Protein AF-A0A661YZ78-F1 (afdb_monomer_lite)

pLDDT: mean 89.35, std 11.01, range [39.12, 98.06]

Foldseek 3Di:
DVVVPPPQAFDWDKDFDADQQARDTQFIDTDDRQSSPPPDRDPVVSVVVVCVVCVVVRVVSNVVSVVCCQVQNDWAKAKEFEDPPDPFFQQDDLPPPPAGVVRVVLVVCCVQFRNSQWAFDDDTRTMTIIGRTGHHQADPVRHGDFLQNVLVVVQVCSCVRRVWH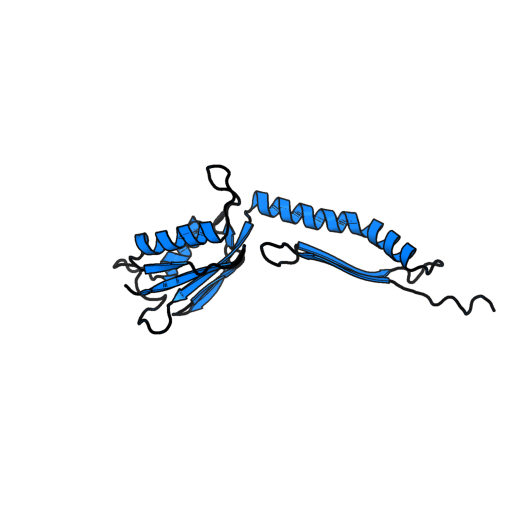KDWPDDGTGYTYIYTYGD

Radius of gyration: 24.47 Å; chains: 1; bounding box: 50×23×82 Å

Sequence (183 aa):
DSKSRNLNKSLTYTLKALDAFSSKSVANIQETGYGKKQETNDLSELMKNSLDEQINNFSNQITNYFSDIIRKGREITVRVTITKGVTMSMEDDCLDEGETYSDWLIDYMKTHTQKGAYKLQKNTESEMFFKNVRIKTLNENGTQYGAYDFARELRKAFRKGCGVKASNKTQGLGDVHIMLKGM

Secondary structure (DSSP, 8-state):
-GGGG-----EEEEEEEE-TTT--EEEEEEEEEETTT-S---HHHHHHHHHHHHHHHHHHHHHHHHHHHHHH-EEEEEEEEEPTTSS--TTSBSTTSS-BHHHHHHHHHHHHSGGG--EEEEEETTEEEEEEEEE-SB-TTS-B--HHHHHHHHHHHHHHHS---EEE--BTTTEEEEEE---

Structure (mmCIF, N/CA/C/O backbone):
data_AF-A0A661YZ78-F1
#
_entry.id   AF-A0A661YZ78-F1
#
loop_
_atom_site.group_PDB
_atom_site.id
_atom_site.type_symbol
_atom_site.label_atom_id
_atom_site.label_alt_id
_atom_site.label_comp_id
_atom_site.label_asym_id
_atom_site.label_entity_id
_atom_site.label_seq_id
_atom_site.pdbx_PDB_ins_code
_atom_site.Cartn_x
_atom_site.Cartn_y
_atom_site.Cartn_z
_atom_site.occupancy
_atom_site.B_iso_or_equiv
_atom_site.auth_seq_id
_atom_site.auth_comp_id
_atom_site.auth_asym_id
_atom_site.auth_atom_id
_atom_site.pdbx_PDB_model_num
ATOM 1 N N . ASP A 1 1 ? -20.543 -2.563 58.609 1.00 43.94 1 ASP A N 1
ATOM 2 C CA . ASP A 1 1 ? -20.991 -1.656 57.541 1.00 43.94 1 ASP A CA 1
ATOM 3 C C . ASP A 1 1 ? -20.926 -2.382 56.198 1.00 43.94 1 ASP A C 1
ATOM 5 O O . ASP A 1 1 ? -19.840 -2.711 55.728 1.00 43.94 1 ASP A O 1
ATOM 9 N N . SER A 1 2 ? -22.079 -2.746 55.631 1.00 39.12 2 SER A N 1
ATOM 10 C CA . SER A 1 2 ? -22.178 -3.471 54.353 1.00 39.12 2 SER A CA 1
ATOM 11 C C . SER A 1 2 ? -21.816 -2.604 53.140 1.00 39.12 2 SER A C 1
ATOM 13 O O . SER A 1 2 ? -21.663 -3.137 52.044 1.00 39.12 2 SER A O 1
ATOM 15 N N . LYS A 1 3 ? -21.592 -1.294 53.331 1.00 45.78 3 LYS A N 1
ATOM 16 C CA . LYS A 1 3 ? -21.142 -0.367 52.281 1.00 45.78 3 LYS A CA 1
ATOM 17 C C . LYS A 1 3 ? -19.638 -0.438 51.988 1.00 45.78 3 LYS A C 1
ATOM 19 O O . LYS A 1 3 ? -19.197 0.038 50.951 1.00 45.78 3 LYS A O 1
ATOM 24 N N . SER A 1 4 ? -18.848 -1.095 52.842 1.00 44.84 4 SER A N 1
ATOM 25 C CA . SER A 1 4 ? -17.381 -1.176 52.712 1.00 44.84 4 SER A CA 1
ATOM 26 C C . SER A 1 4 ? -16.873 -2.238 51.717 1.00 44.84 4 SER A C 1
ATOM 28 O O . SER A 1 4 ? -15.662 -2.380 51.555 1.00 44.84 4 SER A O 1
ATOM 30 N N . ARG A 1 5 ? -17.753 -3.019 51.071 1.00 49.97 5 ARG A N 1
ATOM 31 C CA . ARG A 1 5 ? -17.357 -4.108 50.149 1.00 49.97 5 ARG A CA 1
ATOM 32 C C . ARG A 1 5 ? -17.613 -3.819 48.667 1.00 49.97 5 ARG A C 1
ATOM 34 O O . ARG A 1 5 ? -17.324 -4.682 47.842 1.00 49.97 5 ARG A O 1
ATOM 41 N N . ASN A 1 6 ? -18.106 -2.632 48.312 1.00 52.50 6 ASN A N 1
ATOM 42 C CA . ASN A 1 6 ? -18.173 -2.226 46.911 1.00 52.50 6 ASN A CA 1
ATOM 43 C C . ASN A 1 6 ? -16.793 -1.718 46.478 1.00 52.50 6 ASN A C 1
ATOM 45 O O . ASN A 1 6 ? -16.460 -0.546 46.630 1.00 52.50 6 ASN A O 1
ATOM 49 N N . LEU A 1 7 ? -15.957 -2.624 45.964 1.00 58.75 7 LEU A N 1
ATOM 50 C CA . LEU A 1 7 ? -14.840 -2.219 45.116 1.00 58.75 7 LEU A CA 1
ATOM 51 C C . LEU A 1 7 ? -15.449 -1.474 43.923 1.00 58.75 7 LEU A C 1
ATOM 53 O O . LEU A 1 7 ? -16.125 -2.112 43.122 1.00 58.75 7 LEU A O 1
ATOM 57 N N . ASN A 1 8 ? -15.227 -0.160 43.818 1.00 66.69 8 ASN A N 1
ATOM 58 C CA . ASN A 1 8 ? -15.532 0.608 42.608 1.00 66.69 8 ASN A CA 1
ATOM 59 C C . ASN A 1 8 ? -14.747 -0.012 41.450 1.00 66.69 8 ASN A C 1
ATOM 61 O O . ASN A 1 8 ? -13.557 0.265 41.268 1.00 66.69 8 ASN A O 1
ATOM 65 N N . LYS A 1 9 ? -15.391 -0.910 40.708 1.00 73.94 9 LYS A N 1
ATOM 66 C CA . LYS A 1 9 ? -14.795 -1.557 39.546 1.00 73.94 9 LYS A CA 1
ATOM 67 C C . LYS A 1 9 ? -15.013 -0.640 38.359 1.00 73.94 9 LYS A C 1
ATOM 69 O O . LYS A 1 9 ? -16.038 0.015 38.229 1.00 73.94 9 LYS A O 1
ATOM 74 N N . SER A 1 10 ? -14.013 -0.570 37.497 1.00 84.12 10 SER A N 1
ATOM 75 C CA . SER A 1 10 ? -14.117 0.197 36.268 1.00 84.12 10 SER A CA 1
ATOM 76 C C . SER A 1 10 ? -13.547 -0.601 35.119 1.00 84.12 10 SER A C 1
ATOM 78 O O . SER A 1 10 ? -12.571 -1.332 35.302 1.00 84.12 10 SER A O 1
ATOM 80 N N . LEU A 1 11 ? -14.163 -0.456 33.956 1.00 88.19 11 LEU A N 1
ATOM 81 C CA . LEU A 1 11 ? -13.786 -1.149 32.742 1.00 88.19 11 LEU A CA 1
ATOM 82 C C . LEU A 1 11 ? -12.897 -0.243 31.880 1.00 88.19 11 LEU A C 1
ATOM 84 O O . LEU A 1 11 ? -13.220 0.912 31.615 1.00 88.19 11 LEU A O 1
ATOM 88 N N . THR A 1 12 ? -11.777 -0.795 31.426 1.00 92.00 12 THR A N 1
ATOM 89 C CA . THR A 1 12 ? -10.880 -0.181 30.444 1.00 92.00 12 THR A CA 1
ATOM 90 C C . THR A 1 12 ? -10.606 -1.228 29.378 1.00 92.00 12 THR A C 1
ATOM 92 O O . THR A 1 12 ? -10.190 -2.338 29.712 1.00 92.00 12 THR A O 1
ATOM 95 N N . TYR A 1 13 ? -10.833 -0.898 28.110 1.00 92.62 13 TYR A N 1
ATOM 96 C CA . TYR A 1 13 ? -10.557 -1.805 26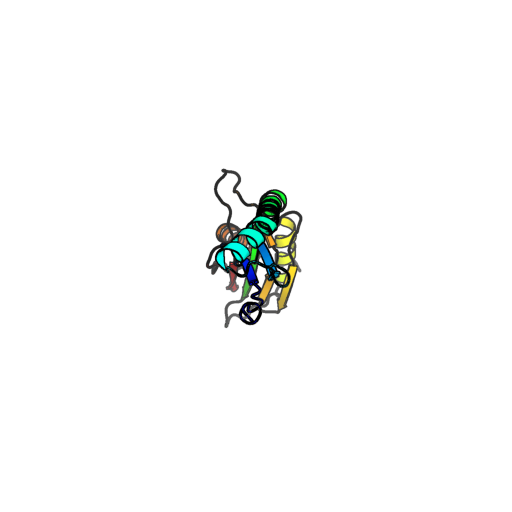.999 1.00 92.62 13 TYR A CA 1
ATOM 97 C C . TYR A 1 13 ? -10.196 -1.049 25.726 1.00 92.62 13 TYR A C 1
ATOM 99 O O . TYR A 1 13 ? -10.458 0.145 25.571 1.00 92.62 13 TYR A O 1
ATOM 107 N N . THR A 1 14 ? -9.615 -1.794 24.793 1.00 94.81 14 THR A N 1
ATOM 108 C CA . THR A 1 14 ? -9.342 -1.339 23.436 1.00 94.81 14 THR A CA 1
ATOM 109 C C . THR A 1 14 ? -9.984 -2.318 22.464 1.00 94.81 14 THR A C 1
ATOM 111 O O . THR A 1 14 ? -9.727 -3.518 22.545 1.00 94.81 14 THR A O 1
AT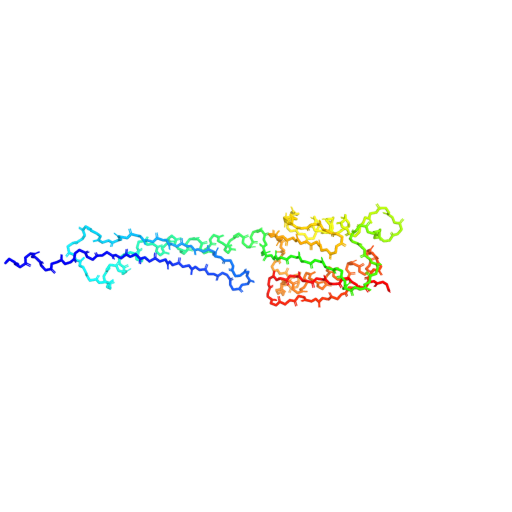OM 114 N N . LEU A 1 15 ? -10.781 -1.815 21.525 1.00 94.38 15 LEU A N 1
ATOM 115 C CA . LEU A 1 15 ? -11.332 -2.601 20.421 1.00 94.38 15 LEU A CA 1
ATOM 116 C C . LEU A 1 15 ? -10.744 -2.089 19.106 1.00 94.38 15 LEU A C 1
ATOM 118 O O . LEU A 1 15 ? -10.834 -0.898 18.815 1.00 94.38 15 LEU A O 1
ATOM 122 N N . LYS A 1 16 ? -10.141 -2.979 18.311 1.00 95.75 16 LYS A N 1
ATOM 123 C CA . LYS A 1 16 ? -9.522 -2.646 17.019 1.00 95.75 16 LYS A CA 1
ATOM 124 C C . LYS A 1 16 ? -10.040 -3.555 15.917 1.00 95.75 16 LYS A C 1
ATOM 126 O O . LYS A 1 16 ? -10.039 -4.771 16.075 1.00 95.75 16 LYS A O 1
ATOM 131 N N . ALA A 1 17 ? -10.405 -2.964 14.784 1.00 94.81 17 ALA A N 1
ATOM 132 C CA . ALA A 1 17 ? -10.590 -3.689 13.533 1.00 94.81 17 ALA A CA 1
ATOM 133 C 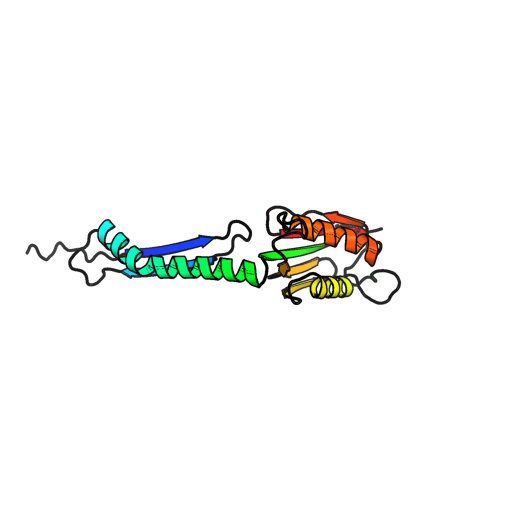C . ALA A 1 17 ? -9.336 -3.516 12.676 1.00 94.81 17 ALA A C 1
ATOM 135 O O . ALA A 1 17 ? -8.888 -2.387 12.456 1.00 94.81 17 ALA A O 1
ATOM 136 N N . LEU A 1 18 ? -8.785 -4.624 12.188 1.00 92.31 18 LEU A N 1
ATOM 137 C CA . LEU A 1 18 ? -7.656 -4.636 11.264 1.00 92.31 18 LEU A CA 1
ATOM 138 C C . LEU A 1 18 ? -8.150 -5.071 9.884 1.00 92.31 18 LEU A C 1
ATOM 140 O O . LEU A 1 18 ? -8.842 -6.081 9.765 1.00 92.31 18 LEU A O 1
ATOM 144 N N . ASP A 1 19 ? -7.781 -4.333 8.840 1.00 87.88 19 ASP A N 1
ATOM 145 C CA . ASP A 1 19 ? -7.979 -4.798 7.468 1.00 87.88 19 ASP A CA 1
ATOM 146 C C . ASP A 1 19 ? -6.977 -5.912 7.159 1.00 87.88 19 ASP A C 1
ATOM 148 O O . ASP A 1 19 ? -5.768 -5.685 7.177 1.00 87.88 19 ASP A O 1
ATOM 152 N N . ALA A 1 20 ? -7.476 -7.106 6.840 1.00 82.56 20 ALA A N 1
ATOM 153 C CA . ALA A 1 20 ? -6.646 -8.272 6.535 1.00 82.56 20 ALA A CA 1
ATOM 154 C C . ALA A 1 20 ? -5.741 -8.073 5.306 1.00 82.56 20 ALA A C 1
ATOM 156 O O . ALA A 1 20 ? -4.743 -8.773 5.154 1.00 82.56 20 ALA A O 1
ATOM 157 N N . PHE A 1 21 ? -6.078 -7.131 4.420 1.00 79.31 21 PHE A N 1
ATOM 158 C CA . PHE A 1 21 ? -5.314 -6.873 3.206 1.00 79.31 21 PHE A CA 1
ATOM 159 C C . PHE A 1 21 ? -4.054 -6.031 3.470 1.00 79.31 21 PHE A C 1
ATOM 161 O O . PHE A 1 21 ? -2.982 -6.351 2.957 1.00 79.31 21 PHE A O 1
ATOM 168 N N . SER A 1 22 ? -4.178 -4.957 4.255 1.00 76.25 22 SER A N 1
ATOM 169 C CA . SER A 1 22 ? -3.095 -4.000 4.544 1.00 76.25 22 SER A CA 1
ATOM 170 C C . SER A 1 22 ? -2.509 -4.105 5.956 1.00 76.25 22 SER A C 1
ATOM 172 O O . SER A 1 22 ? -1.544 -3.407 6.273 1.00 76.25 22 SER A O 1
ATOM 174 N N . SER A 1 23 ? -3.107 -4.924 6.825 1.00 79.31 23 SER A N 1
ATOM 175 C CA . SER A 1 23 ? -2.831 -5.004 8.268 1.00 79.31 23 SER A CA 1
ATOM 176 C C . SER A 1 23 ? -3.003 -3.675 9.016 1.00 79.31 23 SER A C 1
ATOM 178 O O . SER A 1 23 ? -2.551 -3.533 10.154 1.00 79.31 23 SER A O 1
ATOM 180 N N . LYS A 1 24 ? -3.649 -2.674 8.401 1.00 84.00 24 LYS A N 1
ATOM 181 C CA . LYS A 1 24 ? -3.891 -1.369 9.021 1.00 84.00 24 LYS A CA 1
ATOM 182 C C . LYS A 1 24 ? -5.099 -1.419 9.945 1.00 84.00 24 LYS A C 1
ATOM 184 O O . LYS A 1 24 ? -6.093 -2.078 9.655 1.00 84.00 24 LYS A O 1
ATOM 189 N N . SER A 1 25 ? -5.020 -0.661 11.037 1.00 91.31 25 SER A N 1
ATOM 190 C CA . SER A 1 25 ? -6.174 -0.401 11.897 1.00 91.31 25 SER A CA 1
ATOM 191 C C . SER A 1 25 ? -7.176 0.475 11.150 1.00 91.31 25 SER A C 1
ATOM 193 O O . SER A 1 25 ? -6.823 1.573 10.723 1.00 91.31 25 SER A O 1
ATOM 195 N N . VAL A 1 26 ? -8.407 -0.011 11.001 1.00 94.00 26 VAL A N 1
ATOM 196 C CA . VAL A 1 26 ? -9.490 0.669 10.264 1.00 94.00 26 VAL A CA 1
ATOM 197 C C . VAL A 1 26 ? -10.573 1.226 11.174 1.00 94.00 26 VAL A C 1
ATOM 199 O O . VAL A 1 26 ? -11.259 2.171 10.804 1.00 94.00 26 VAL A O 1
ATOM 202 N N . ALA A 1 27 ? -10.689 0.671 12.378 1.00 96.12 27 ALA A N 1
ATOM 203 C CA . ALA A 1 27 ? -11.507 1.217 13.447 1.00 96.12 27 ALA A CA 1
ATOM 204 C C . ALA A 1 27 ? -10.811 0.985 14.786 1.00 96.12 27 ALA A C 1
ATOM 206 O O . ALA A 1 27 ? -10.146 -0.040 14.974 1.00 96.12 27 ALA A O 1
ATOM 207 N N . ASN A 1 28 ? -10.945 1.938 15.703 1.00 96.06 28 ASN A N 1
ATOM 208 C CA . ASN A 1 28 ? -10.381 1.858 17.043 1.00 96.06 28 ASN A CA 1
ATOM 209 C C . ASN A 1 28 ? -11.313 2.534 18.055 1.00 96.06 28 ASN A C 1
ATOM 211 O O . ASN A 1 28 ? -11.674 3.699 17.891 1.00 96.06 28 ASN A O 1
ATOM 215 N N . ILE A 1 29 ? -11.630 1.824 19.133 1.00 95.12 29 ILE A N 1
ATOM 216 C CA . ILE A 1 29 ? -12.232 2.378 20.348 1.00 95.12 29 ILE A CA 1
ATOM 217 C C . ILE A 1 29 ? -11.245 2.182 21.486 1.00 95.12 29 ILE A C 1
ATOM 219 O O . ILE A 1 29 ? -10.675 1.102 21.643 1.00 95.12 29 ILE A O 1
ATOM 223 N N . GLN A 1 30 ? -11.072 3.231 22.281 1.00 94.62 30 GLN A N 1
ATOM 224 C CA . GLN A 1 30 ? -10.374 3.177 23.552 1.00 94.62 30 GLN A CA 1
ATOM 225 C C . GLN A 1 30 ? -11.336 3.670 24.624 1.00 94.62 30 GLN A C 1
ATOM 227 O O . GLN A 1 30 ? -11.659 4.854 24.654 1.00 94.62 30 GLN A O 1
ATOM 232 N N . GLU A 1 31 ? -11.759 2.773 25.504 1.00 93.19 31 GLU A N 1
ATOM 233 C CA . GLU A 1 31 ? -12.576 3.115 26.662 1.00 93.19 31 GLU A CA 1
ATOM 234 C C . GLU A 1 31 ? -11.711 3.044 27.919 1.00 93.19 31 GLU A C 1
ATOM 236 O O . GLU A 1 31 ? -10.885 2.135 28.060 1.00 93.19 31 GLU A O 1
ATOM 241 N N . THR A 1 32 ? -11.856 4.015 28.820 1.00 92.06 32 THR A N 1
ATOM 242 C CA . THR A 1 32 ? -11.007 4.122 30.013 1.00 92.06 32 THR A CA 1
ATOM 243 C C . THR A 1 32 ? -11.821 4.484 31.242 1.00 92.06 32 THR A C 1
ATOM 245 O O . THR A 1 32 ? -12.245 5.623 31.424 1.00 92.06 32 THR A O 1
ATOM 248 N N . GLY A 1 33 ? -11.934 3.537 32.171 1.00 87.75 33 GLY A N 1
ATOM 249 C CA . GLY A 1 33 ? -12.602 3.773 33.444 1.00 87.75 33 GLY A CA 1
ATOM 250 C C . GLY A 1 33 ? -14.122 3.900 33.334 1.00 87.75 33 GLY A C 1
ATOM 251 O O . GLY A 1 33 ? -14.722 4.621 34.135 1.00 87.75 33 GLY A O 1
ATOM 252 N N . TYR A 1 34 ? -14.740 3.207 32.378 1.00 89.06 34 TYR A N 1
ATOM 253 C CA . TYR A 1 34 ? -16.192 3.097 32.275 1.00 89.06 34 TYR A CA 1
ATOM 254 C C . TYR A 1 34 ? -16.765 2.478 33.557 1.00 89.06 34 TYR A C 1
ATOM 256 O O . TYR A 1 34 ? -16.157 1.581 34.144 1.00 89.06 34 TYR A O 1
ATOM 264 N N . GLY A 1 35 ? -17.903 2.981 34.034 1.00 84.31 35 GLY A N 1
ATOM 265 C CA . GLY A 1 35 ? -18.532 2.488 35.266 1.00 84.31 35 GLY A CA 1
ATOM 266 C C . GLY A 1 35 ? -17.970 3.042 36.580 1.00 84.31 35 GLY A C 1
ATOM 267 O O . GLY A 1 35 ? -18.529 2.750 37.627 1.00 84.31 35 GLY A O 1
ATOM 268 N N . LYS A 1 36 ? -16.946 3.919 36.571 1.00 80.62 36 LYS A N 1
ATOM 269 C CA . LYS A 1 36 ? -16.333 4.508 37.794 1.00 80.62 36 LYS A CA 1
ATOM 270 C C . LYS A 1 36 ? -17.304 5.169 38.789 1.00 80.62 36 LYS A C 1
ATOM 272 O O . LYS A 1 36 ? -16.905 5.439 39.919 1.00 80.62 36 LYS A O 1
ATOM 277 N N . LYS A 1 37 ? -18.520 5.506 38.354 1.00 72.75 37 LYS A N 1
ATOM 278 C CA . LYS A 1 37 ? -19.563 6.174 39.149 1.00 72.75 37 LYS A CA 1
ATOM 279 C C . LYS A 1 37 ? -20.862 5.360 39.250 1.00 72.75 37 LYS A C 1
ATOM 281 O O . LYS A 1 37 ? -21.846 5.896 39.746 1.00 72.75 37 LYS A O 1
ATOM 286 N N . GLN A 1 38 ? -20.899 4.131 38.731 1.00 70.69 38 GLN A N 1
ATOM 287 C CA . GLN A 1 38 ? -22.103 3.299 38.758 1.00 70.69 38 GLN A CA 1
ATOM 288 C C . GLN A 1 38 ? -22.185 2.510 40.070 1.00 70.69 38 GLN A C 1
ATOM 290 O O . GLN A 1 38 ? -21.167 2.121 40.639 1.00 70.69 38 GLN A O 1
ATOM 295 N N . GLU A 1 39 ? -23.407 2.308 40.572 1.00 67.12 39 GLU A N 1
ATOM 296 C CA . GLU A 1 39 ? -23.647 1.481 41.764 1.00 67.12 39 GLU A CA 1
ATOM 297 C C . GLU A 1 39 ? -23.504 -0.019 41.458 1.00 67.12 39 GLU A C 1
ATOM 299 O O . GLU A 1 39 ? -23.184 -0.808 42.352 1.00 67.12 39 GLU A O 1
ATOM 304 N N . THR A 1 40 ? -23.710 -0.405 40.192 1.00 65.19 40 THR A N 1
ATOM 305 C CA . THR A 1 40 ? -23.503 -1.761 39.684 1.00 65.19 40 THR A CA 1
ATOM 306 C C . THR A 1 40 ? -22.053 -1.933 39.230 1.00 65.19 40 THR A C 1
ATOM 308 O O . THR A 1 40 ? -21.485 -1.110 38.516 1.00 65.19 40 THR A O 1
ATOM 311 N N . ASN A 1 41 ? -21.430 -3.017 39.692 1.00 70.56 41 ASN A N 1
ATOM 312 C CA . ASN A 1 41 ? -20.008 -3.312 39.488 1.00 70.56 41 ASN A CA 1
ATOM 313 C C . ASN A 1 41 ? -19.802 -4.669 38.788 1.00 70.56 41 ASN A C 1
ATOM 315 O O . ASN A 1 41 ? -18.723 -5.265 38.895 1.00 70.56 41 ASN A O 1
ATOM 319 N N . ASP A 1 42 ? -20.839 -5.202 38.132 1.00 84.69 42 ASP A N 1
ATOM 320 C CA . ASP A 1 42 ? -20.719 -6.435 37.357 1.00 84.69 42 ASP A CA 1
ATOM 321 C C . ASP A 1 42 ? -19.986 -6.166 36.039 1.00 84.69 42 ASP A C 1
ATOM 323 O O . ASP A 1 42 ? -20.342 -5.275 35.269 1.00 84.69 42 ASP A O 1
ATOM 327 N N . LEU A 1 43 ? -18.933 -6.941 35.775 1.00 82.88 43 LEU A N 1
ATOM 328 C CA . LEU A 1 43 ? -18.090 -6.743 34.597 1.00 82.88 43 LEU A CA 1
ATOM 329 C C . LEU A 1 43 ? -18.867 -6.967 33.293 1.00 82.88 43 LEU A C 1
ATOM 331 O O . LEU A 1 43 ? -18.621 -6.262 32.315 1.00 82.88 43 LEU A O 1
ATOM 335 N N . SER A 1 44 ? -19.785 -7.935 33.278 1.00 86.00 44 SER A N 1
ATOM 336 C CA . SER A 1 44 ? -20.552 -8.290 32.083 1.00 86.00 44 SER A CA 1
ATOM 337 C C . SER A 1 44 ? -21.541 -7.182 31.736 1.00 86.00 44 SER A C 1
ATOM 339 O O . SER A 1 44 ? -21.663 -6.812 30.570 1.00 86.00 44 SER A O 1
ATOM 341 N N . GLU A 1 45 ? -22.196 -6.608 32.748 1.00 87.81 45 GLU A N 1
ATOM 342 C CA . GLU A 1 45 ? -23.086 -5.456 32.591 1.00 87.81 45 GLU A CA 1
ATOM 343 C C . GLU A 1 45 ? -22.326 -4.201 32.131 1.00 87.81 45 GLU A C 1
ATOM 345 O O . GLU A 1 45 ? -22.718 -3.578 31.144 1.00 87.81 45 GLU A O 1
ATOM 350 N N . LEU A 1 46 ? -21.189 -3.875 32.764 1.00 88.88 46 LEU A N 1
ATOM 351 C CA . LEU A 1 46 ? -20.343 -2.743 32.359 1.00 88.88 46 LEU A CA 1
ATOM 352 C C . LEU A 1 46 ? -19.831 -2.886 30.920 1.00 88.88 46 LEU A C 1
ATOM 354 O O . LEU A 1 46 ? -19.800 -1.908 30.173 1.00 88.88 46 LEU A O 1
ATOM 358 N N . MET A 1 47 ? -19.437 -4.098 30.520 1.00 89.19 47 MET A N 1
ATOM 359 C CA . MET A 1 47 ? -18.981 -4.379 29.159 1.00 89.19 47 MET A CA 1
ATOM 360 C C . MET A 1 47 ? -20.117 -4.265 28.150 1.00 89.19 47 MET A C 1
ATOM 362 O O . MET A 1 47 ? -19.924 -3.638 27.112 1.00 89.19 47 MET A O 1
ATOM 366 N N . LYS A 1 48 ? -21.294 -4.823 28.453 1.00 90.62 48 LYS A N 1
ATOM 367 C CA . LYS A 1 48 ? -22.467 -4.722 27.582 1.00 90.62 48 LYS A CA 1
ATOM 368 C C . LYS A 1 48 ? -22.869 -3.263 27.368 1.00 90.62 48 LYS A C 1
ATOM 370 O O . LYS A 1 48 ? -22.948 -2.838 26.224 1.00 90.62 48 LYS A O 1
ATOM 375 N N . ASN A 1 49 ? -23.037 -2.495 28.444 1.00 90.88 49 ASN A N 1
ATOM 376 C CA . ASN A 1 49 ? -23.466 -1.099 28.356 1.00 90.88 49 ASN A CA 1
ATOM 377 C C . ASN A 1 49 ? -22.442 -0.240 27.597 1.00 90.88 49 ASN A C 1
ATOM 379 O O . ASN A 1 49 ? -22.809 0.505 26.692 1.00 90.88 49 ASN A O 1
ATOM 383 N N . SER A 1 50 ? -21.146 -0.400 27.894 1.00 92.69 50 SER A N 1
ATOM 384 C CA . SER A 1 50 ? -20.104 0.330 27.168 1.00 92.69 50 SER A CA 1
ATOM 385 C C . SER A 1 50 ? -20.053 -0.047 25.687 1.00 92.69 50 SER A C 1
ATOM 387 O O . SER A 1 50 ? -19.897 0.825 24.833 1.00 92.69 50 SER A O 1
ATOM 389 N N . LEU A 1 51 ? -20.183 -1.333 25.353 1.00 92.75 51 LEU A N 1
ATOM 390 C CA . LEU A 1 51 ? -20.200 -1.758 23.957 1.00 92.75 51 LEU A CA 1
ATOM 391 C C . LEU A 1 51 ? -21.447 -1.254 23.233 1.00 92.75 51 LEU A C 1
ATOM 393 O O . LEU A 1 51 ? -21.303 -0.771 22.117 1.00 92.75 51 LEU A O 1
ATOM 397 N N . ASP A 1 52 ? -22.627 -1.294 23.850 1.00 94.31 52 ASP A N 1
ATOM 398 C CA . ASP A 1 52 ? -23.863 -0.769 23.257 1.00 94.31 52 ASP A CA 1
ATOM 399 C C . ASP A 1 52 ? -23.735 0.734 22.929 1.00 94.31 52 ASP A C 1
ATOM 401 O O . ASP A 1 52 ? -24.175 1.179 21.866 1.00 94.31 52 ASP A O 1
ATOM 405 N N . GLU A 1 53 ? -23.047 1.510 23.774 1.00 94.00 53 GLU A N 1
ATOM 406 C CA . GLU A 1 53 ? -22.745 2.926 23.516 1.00 94.00 53 GLU A CA 1
ATOM 407 C C . GLU A 1 53 ? -21.737 3.129 22.367 1.00 94.00 53 GLU A C 1
ATOM 409 O O . GLU A 1 53 ? -21.850 4.081 21.589 1.00 94.00 53 GLU A O 1
ATOM 414 N N . GLN A 1 54 ? -20.742 2.246 22.235 1.00 95.00 54 GLN A N 1
ATOM 415 C CA . GLN A 1 54 ? -19.610 2.442 21.322 1.00 95.00 54 GLN A CA 1
ATOM 416 C C . GLN A 1 54 ? -19.749 1.709 19.974 1.00 95.00 54 GLN A C 1
ATOM 418 O O . GLN A 1 54 ? -19.122 2.107 18.987 1.00 95.00 54 GLN A O 1
ATOM 423 N N . ILE A 1 55 ? -20.569 0.659 19.877 1.00 94.81 55 ILE A N 1
ATOM 424 C CA . ILE A 1 55 ? -20.614 -0.241 18.712 1.00 94.81 55 ILE A CA 1
ATOM 425 C C . ILE A 1 55 ? -21.077 0.462 17.432 1.00 94.81 55 ILE A C 1
ATOM 427 O O . ILE A 1 55 ? -20.576 0.162 16.345 1.00 94.81 55 ILE A O 1
ATOM 431 N N . ASN A 1 56 ? -21.969 1.449 17.547 1.00 96.12 56 ASN A N 1
ATOM 432 C CA . ASN A 1 56 ? -22.407 2.259 16.409 1.00 96.12 56 ASN A CA 1
ATOM 433 C C . ASN A 1 56 ? -21.257 3.115 15.863 1.00 96.12 56 ASN A C 1
ATOM 435 O O . ASN A 1 56 ? -21.029 3.155 14.655 1.00 96.12 56 ASN A O 1
ATOM 439 N N . ASN A 1 57 ? -20.474 3.741 16.746 1.00 95.69 57 ASN A N 1
ATOM 440 C CA . ASN A 1 57 ? -19.273 4.477 16.353 1.00 95.69 57 ASN A CA 1
ATOM 441 C C . ASN A 1 57 ? -18.242 3.541 15.694 1.00 95.69 57 ASN A C 1
ATOM 443 O O . ASN A 1 57 ? -17.703 3.861 14.635 1.00 95.69 57 ASN A O 1
ATOM 447 N N . PHE A 1 58 ? -18.020 2.351 16.262 1.00 96.50 58 PHE A N 1
ATOM 448 C CA . PHE A 1 58 ? -17.135 1.343 15.670 1.00 96.50 58 PHE A CA 1
ATOM 449 C C . PHE A 1 58 ? -17.564 0.952 14.252 1.00 96.50 58 PHE A C 1
ATOM 451 O O . PHE A 1 58 ? -16.762 0.967 13.318 1.00 96.50 58 PHE A O 1
ATOM 458 N N . SER A 1 59 ? -18.851 0.644 14.085 1.00 96.25 59 SER A N 1
ATOM 459 C CA . SER A 1 59 ? -19.436 0.217 12.813 1.00 96.25 59 SER A CA 1
ATOM 460 C C . SER A 1 59 ? -19.376 1.327 11.765 1.00 96.25 59 SER A C 1
ATOM 462 O O . SER A 1 59 ? -19.081 1.064 10.597 1.00 96.25 59 SER A O 1
ATOM 464 N N . ASN A 1 60 ? -19.562 2.583 12.180 1.00 97.06 60 ASN A N 1
ATOM 465 C CA . ASN A 1 60 ? -19.408 3.746 11.310 1.00 97.06 60 ASN A CA 1
ATOM 466 C C . ASN A 1 60 ? -17.962 3.919 10.834 1.00 97.06 60 ASN A C 1
ATOM 468 O O . ASN A 1 60 ? -17.744 4.184 9.654 1.00 97.06 60 ASN A O 1
ATOM 472 N N . GLN A 1 61 ? -16.963 3.718 11.701 1.00 97.12 61 GLN A N 1
ATOM 473 C CA . GLN A 1 61 ? -15.551 3.755 11.293 1.00 97.12 61 GLN A CA 1
ATOM 474 C C . GLN A 1 61 ? -15.248 2.695 10.220 1.00 97.12 61 GLN A C 1
ATOM 476 O O . GLN A 1 61 ? -14.651 3.014 9.191 1.00 97.12 61 GLN A O 1
ATOM 481 N N . ILE A 1 62 ? -15.732 1.462 10.408 1.00 95.81 62 ILE A N 1
ATOM 482 C CA . ILE A 1 62 ? -15.578 0.371 9.430 1.00 95.81 62 ILE A CA 1
ATOM 483 C C . ILE A 1 62 ? -16.281 0.713 8.106 1.00 95.81 62 ILE A C 1
ATOM 485 O O . ILE A 1 62 ? -15.700 0.571 7.029 1.00 95.81 62 ILE A O 1
ATOM 489 N N . THR A 1 63 ? -17.518 1.202 8.172 1.00 95.94 63 THR A N 1
ATOM 490 C CA . THR A 1 63 ? -18.313 1.566 6.988 1.00 95.94 63 THR A CA 1
ATOM 491 C C . THR A 1 63 ? -17.663 2.699 6.197 1.00 95.94 63 THR A C 1
ATOM 493 O O . THR A 1 63 ? -17.562 2.630 4.968 1.00 95.94 63 THR A O 1
ATOM 496 N N . ASN A 1 64 ? -17.154 3.718 6.891 1.00 95.75 64 ASN A N 1
ATOM 497 C CA . ASN A 1 64 ? -16.428 4.828 6.280 1.00 95.75 64 ASN A CA 1
ATOM 498 C C . ASN A 1 64 ? -15.153 4.342 5.588 1.00 95.75 64 ASN A C 1
ATOM 500 O O . ASN A 1 64 ? -14.865 4.769 4.471 1.00 95.75 64 ASN A O 1
ATOM 504 N N . TYR A 1 65 ? -14.424 3.410 6.206 1.00 93.88 65 TYR A N 1
ATOM 505 C CA . TYR A 1 65 ? -13.232 2.815 5.613 1.00 93.88 65 TYR A CA 1
ATOM 506 C C . TYR A 1 65 ? -13.533 2.101 4.285 1.00 93.88 65 TYR A C 1
ATOM 508 O O . TYR A 1 65 ? -12.876 2.373 3.276 1.00 93.88 65 TYR A O 1
ATOM 516 N N . PHE A 1 66 ? -14.552 1.235 4.241 1.00 91.81 66 PHE A N 1
ATOM 517 C CA . PHE A 1 66 ? -14.925 0.543 3.002 1.00 91.81 66 PHE A CA 1
ATOM 518 C C . PHE A 1 66 ? -15.499 1.489 1.943 1.00 91.81 66 PHE A C 1
ATOM 520 O O . PHE A 1 66 ? -15.172 1.350 0.763 1.00 91.81 66 PHE A O 1
ATOM 527 N N . SER A 1 67 ? -16.277 2.494 2.348 1.00 93.75 67 SER A N 1
ATOM 528 C CA . SER A 1 67 ? -16.765 3.542 1.440 1.00 93.75 67 SER A CA 1
ATOM 529 C C . SER A 1 67 ? -15.609 4.305 0.791 1.00 93.75 67 SER A C 1
ATOM 531 O O . SER A 1 67 ? -15.622 4.577 -0.412 1.00 93.75 67 SER A O 1
ATOM 533 N N . ASP A 1 68 ? -14.558 4.597 1.560 1.00 92.44 68 ASP A N 1
ATOM 534 C CA . ASP A 1 68 ? -13.352 5.228 1.037 1.00 92.44 68 ASP A CA 1
ATOM 535 C C . ASP A 1 68 ? -12.572 4.305 0.092 1.00 92.44 68 ASP A C 1
ATOM 537 O O . ASP A 1 68 ? -12.051 4.797 -0.908 1.00 92.44 68 ASP A O 1
ATOM 541 N N . ILE A 1 69 ? -12.528 2.988 0.333 1.00 91.62 69 ILE A N 1
ATOM 542 C CA . ILE A 1 69 ? -11.946 2.031 -0.626 1.00 91.62 69 ILE A CA 1
ATOM 543 C C . ILE A 1 69 ? -12.715 2.0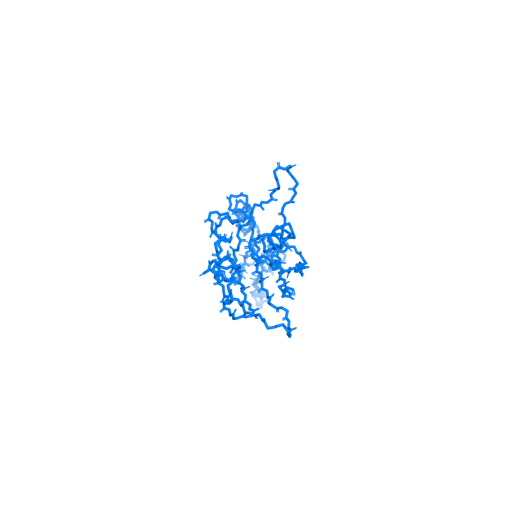39 -1.947 1.00 91.62 69 ILE A C 1
ATOM 545 O O . ILE A 1 69 ? -12.096 2.076 -3.007 1.00 91.62 69 ILE A O 1
ATOM 549 N N . ILE A 1 70 ? -14.047 2.011 -1.900 1.00 90.06 70 ILE A N 1
ATOM 550 C CA . ILE A 1 70 ? -14.878 2.005 -3.111 1.00 90.06 70 ILE A CA 1
ATOM 551 C C . ILE A 1 70 ? -14.651 3.292 -3.910 1.00 90.06 70 ILE A C 1
ATOM 553 O O . ILE A 1 70 ? -14.484 3.252 -5.126 1.00 90.06 70 ILE A O 1
ATOM 557 N N . ARG A 1 71 ? -14.589 4.438 -3.225 1.00 91.12 71 ARG A N 1
ATOM 558 C CA . ARG A 1 71 ? -14.479 5.753 -3.866 1.00 91.12 71 ARG A CA 1
ATOM 559 C C . ARG A 1 71 ? -13.069 6.105 -4.335 1.00 91.12 71 ARG A C 1
ATOM 561 O O . ARG A 1 71 ? -12.915 6.754 -5.365 1.00 91.12 71 ARG A O 1
ATOM 568 N N . LYS A 1 72 ? -12.047 5.774 -3.544 1.00 92.50 72 LYS A N 1
ATOM 569 C CA . LYS A 1 72 ? -10.653 6.197 -3.769 1.00 92.50 72 LYS A CA 1
ATOM 570 C C . LYS A 1 72 ? -9.754 5.062 -4.239 1.00 92.50 72 LYS A C 1
ATOM 572 O O . LYS A 1 72 ? -8.596 5.315 -4.543 1.00 92.50 72 LYS A O 1
ATOM 577 N N . GLY A 1 73 ? -10.252 3.832 -4.272 1.00 92.69 73 GLY A N 1
ATOM 578 C CA . GLY A 1 73 ? -9.449 2.645 -4.512 1.00 92.69 73 GLY A CA 1
ATOM 579 C C . GLY A 1 73 ? -8.851 2.055 -3.236 1.00 92.69 73 GLY A C 1
ATOM 580 O O . GLY A 1 73 ? -8.772 2.689 -2.173 1.00 92.69 73 GLY A O 1
ATOM 581 N N . ARG A 1 74 ? -8.404 0.807 -3.355 1.00 91.94 74 ARG A N 1
ATOM 582 C CA . ARG A 1 74 ? -7.722 0.083 -2.283 1.00 91.94 74 ARG A CA 1
ATOM 583 C C . ARG A 1 74 ? -6.282 0.557 -2.175 1.00 91.94 74 ARG A C 1
ATOM 585 O O . ARG A 1 74 ? -5.663 0.932 -3.166 1.00 91.94 74 ARG A O 1
ATOM 592 N N . GLU A 1 75 ? -5.770 0.553 -0.955 1.00 92.25 75 GLU A N 1
ATOM 593 C CA . GLU A 1 75 ? -4.407 0.976 -0.678 1.00 92.25 75 GLU A CA 1
ATOM 594 C C . GLU A 1 75 ? -3.424 -0.200 -0.718 1.00 92.25 75 GLU A C 1
ATOM 596 O O . GLU A 1 75 ? -3.695 -1.243 -0.125 1.00 92.25 75 GLU A O 1
ATOM 601 N N . ILE A 1 76 ? -2.283 -0.007 -1.380 1.00 93.56 76 ILE A N 1
ATOM 602 C CA . ILE A 1 76 ? -1.143 -0.931 -1.415 1.00 93.56 76 ILE A CA 1
ATOM 603 C C . ILE A 1 76 ? 0.160 -0.198 -1.055 1.00 93.56 76 ILE A C 1
ATOM 605 O O . ILE A 1 76 ? 0.230 1.039 -1.024 1.00 93.56 76 ILE A O 1
ATOM 609 N N . THR A 1 77 ? 1.213 -0.969 -0.808 1.00 94.62 77 THR A N 1
ATOM 610 C CA . THR A 1 77 ? 2.602 -0.506 -0.864 1.00 94.62 77 THR A CA 1
ATOM 611 C C . THR A 1 77 ? 3.254 -0.968 -2.157 1.00 94.62 77 THR A C 1
ATOM 613 O O . THR A 1 77 ? 2.914 -2.023 -2.687 1.00 94.62 77 THR A O 1
ATOM 616 N N . VAL A 1 78 ? 4.178 -0.164 -2.683 1.00 97.12 78 VAL A N 1
ATOM 617 C CA . VAL A 1 78 ? 4.958 -0.512 -3.875 1.00 97.12 78 VAL A CA 1
ATOM 618 C C . VAL A 1 78 ? 6.430 -0.327 -3.567 1.00 97.12 78 VAL A C 1
ATOM 620 O O . VAL A 1 78 ? 6.863 0.760 -3.196 1.00 97.12 78 VAL A O 1
ATOM 623 N N . ARG A 1 79 ? 7.202 -1.394 -3.731 1.00 97.19 79 ARG A N 1
ATOM 624 C CA . ARG A 1 79 ? 8.652 -1.411 -3.602 1.00 97.19 79 ARG A CA 1
ATOM 625 C C . ARG A 1 79 ? 9.269 -1.854 -4.919 1.00 97.19 79 ARG A C 1
ATOM 627 O O . ARG A 1 79 ? 8.938 -2.921 -5.436 1.00 97.19 79 ARG A O 1
ATOM 634 N N . VAL A 1 80 ? 10.216 -1.075 -5.418 1.00 97.62 80 VAL A N 1
ATOM 635 C CA . VAL A 1 80 ? 11.073 -1.452 -6.541 1.00 97.62 80 VAL A CA 1
ATOM 636 C C . VAL A 1 80 ? 12.509 -1.474 -6.039 1.00 97.62 80 VAL A C 1
ATOM 638 O O . VAL A 1 80 ? 12.963 -0.519 -5.419 1.00 97.62 80 VAL A O 1
ATOM 641 N N . THR A 1 81 ? 13.206 -2.586 -6.251 1.00 97.06 81 THR A N 1
ATOM 642 C CA . THR A 1 81 ? 14.592 -2.781 -5.805 1.00 97.06 81 THR A CA 1
ATOM 643 C C . THR A 1 81 ? 15.468 -3.259 -6.941 1.00 97.06 81 THR A C 1
ATOM 645 O O . THR A 1 81 ? 15.008 -4.023 -7.790 1.00 97.06 81 THR A O 1
ATOM 648 N N . ILE A 1 82 ? 16.750 -2.941 -6.883 1.00 95.31 82 ILE A N 1
ATOM 649 C CA . ILE A 1 82 ? 17.754 -3.513 -7.778 1.00 95.31 82 ILE A CA 1
ATOM 650 C C . ILE A 1 82 ? 18.309 -4.805 -7.174 1.00 95.31 82 ILE A C 1
ATOM 652 O O . ILE A 1 82 ? 18.439 -4.954 -5.956 1.00 95.31 82 ILE A O 1
ATOM 656 N N . THR A 1 83 ? 18.574 -5.793 -8.028 1.00 93.88 83 THR A N 1
ATOM 657 C CA . THR A 1 83 ? 19.178 -7.062 -7.611 1.00 93.88 83 THR A CA 1
ATOM 658 C C . THR A 1 83 ? 20.571 -6.809 -7.035 1.00 93.88 83 THR A C 1
ATOM 660 O O . THR A 1 83 ? 21.348 -6.027 -7.566 1.00 93.88 83 THR A O 1
ATOM 663 N N . LYS A 1 84 ? 20.925 -7.483 -5.940 1.00 88.69 84 LYS A N 1
ATOM 664 C CA . LYS A 1 84 ? 22.276 -7.352 -5.382 1.00 88.69 84 LYS A CA 1
ATOM 665 C C . LYS A 1 84 ? 23.320 -7.868 -6.376 1.00 88.69 84 LYS A C 1
ATOM 667 O O . LYS A 1 84 ? 23.148 -8.955 -6.921 1.00 88.69 84 LYS A O 1
ATOM 672 N N . GLY A 1 85 ? 24.411 -7.122 -6.543 1.00 84.69 85 GLY A N 1
ATOM 673 C CA . GLY A 1 85 ? 25.556 -7.533 -7.359 1.00 84.69 85 GLY A CA 1
ATOM 674 C C . GLY A 1 85 ? 25.429 -7.249 -8.857 1.00 84.69 85 GLY A C 1
ATOM 675 O O . GLY A 1 85 ? 26.288 -7.704 -9.605 1.00 84.69 85 GLY A O 1
ATOM 676 N N . VAL A 1 86 ? 24.401 -6.514 -9.301 1.00 87.88 86 VAL A N 1
ATOM 677 C CA . VAL A 1 86 ? 24.389 -5.930 -10.651 1.00 87.88 86 VAL A CA 1
ATOM 678 C C . VAL A 1 86 ? 24.826 -4.468 -10.591 1.00 87.88 86 VAL A C 1
ATOM 680 O O . VAL A 1 86 ? 24.482 -3.762 -9.645 1.00 87.88 86 VAL A O 1
ATOM 683 N N . THR A 1 87 ? 25.580 -4.025 -11.595 1.00 87.88 87 THR A N 1
ATOM 684 C CA . THR A 1 87 ? 25.955 -2.617 -11.776 1.00 87.88 87 THR A CA 1
ATOM 685 C C . THR A 1 87 ? 24.781 -1.891 -12.423 1.00 87.88 87 THR A C 1
ATOM 687 O O . THR A 1 87 ? 24.685 -1.827 -13.644 1.00 87.88 87 THR A O 1
ATOM 690 N N . MET A 1 88 ? 23.830 -1.469 -11.595 1.00 90.44 88 MET A N 1
ATOM 691 C CA . MET A 1 88 ? 22.642 -0.720 -11.994 1.00 90.44 88 MET A CA 1
ATOM 692 C C . MET A 1 88 ? 22.235 0.195 -10.837 1.00 90.44 88 MET A C 1
ATOM 694 O O . MET A 1 88 ? 22.300 -0.228 -9.678 1.00 90.44 88 MET A O 1
ATOM 698 N N . SER A 1 89 ? 21.777 1.398 -11.157 1.00 93.25 89 SER A N 1
ATOM 699 C CA . SER A 1 89 ? 21.230 2.394 -10.238 1.00 93.25 89 SER A CA 1
ATOM 700 C C . SER A 1 89 ? 19.821 2.813 -10.663 1.00 93.25 89 SER A C 1
ATOM 702 O O . SER A 1 89 ? 19.457 2.750 -11.833 1.00 93.25 89 SER A O 1
ATOM 704 N N . MET A 1 90 ? 19.009 3.269 -9.710 1.00 93.81 90 MET A N 1
ATOM 705 C CA . MET A 1 90 ? 17.728 3.928 -9.982 1.00 93.81 90 MET A CA 1
ATOM 706 C C . MET A 1 90 ? 17.916 5.293 -10.666 1.00 93.81 90 MET A C 1
ATOM 708 O O . MET A 1 90 ? 16.944 5.864 -11.159 1.00 93.81 90 MET A O 1
ATOM 712 N N . GLU A 1 91 ? 19.145 5.809 -10.668 1.00 93.38 91 GLU A N 1
ATOM 713 C CA . GLU A 1 91 ? 19.565 7.038 -11.348 1.00 93.38 91 GLU A CA 1
ATOM 714 C C . GLU A 1 91 ? 20.101 6.774 -12.762 1.00 93.38 91 GLU A C 1
ATOM 716 O O . GLU A 1 91 ? 20.377 7.723 -13.486 1.00 93.38 91 GLU A O 1
ATOM 721 N N . ASP A 1 92 ? 20.242 5.507 -13.165 1.00 92.19 92 ASP A N 1
ATOM 722 C CA . ASP A 1 92 ? 20.604 5.180 -14.542 1.00 92.19 92 ASP A 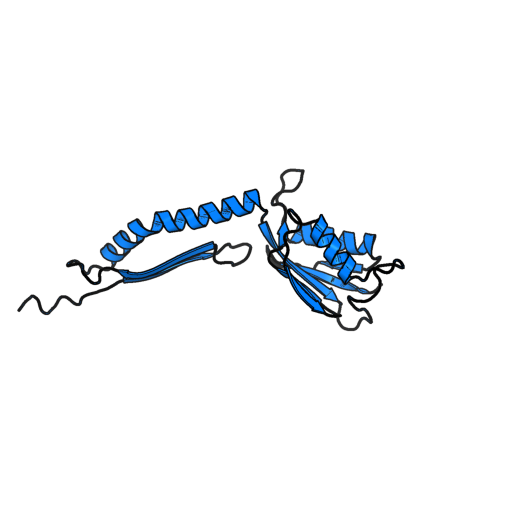CA 1
ATOM 723 C C . ASP A 1 92 ? 19.437 5.507 -15.484 1.00 92.19 92 ASP A C 1
ATOM 725 O O . ASP A 1 92 ? 18.261 5.418 -15.099 1.00 92.19 92 ASP A O 1
ATOM 729 N N . ASP A 1 93 ? 19.766 5.820 -16.735 1.00 91.38 93 ASP A N 1
ATOM 730 C CA . ASP A 1 93 ? 18.778 6.144 -17.758 1.00 91.38 93 ASP A CA 1
ATOM 731 C C . ASP A 1 93 ? 17.865 4.937 -18.074 1.00 91.38 93 ASP A C 1
ATOM 733 O O . ASP A 1 93 ? 18.294 3.792 -18.279 1.00 91.38 93 ASP A O 1
ATOM 737 N N . CYS A 1 94 ? 16.561 5.204 -18.107 1.00 86.75 94 CYS A N 1
ATOM 738 C CA . CYS A 1 94 ? 15.525 4.317 -18.614 1.00 86.75 94 CYS A CA 1
ATOM 739 C C . CYS A 1 94 ? 15.459 4.492 -20.142 1.00 86.75 94 CYS A C 1
ATOM 741 O O . CYS A 1 94 ? 14.795 5.394 -20.639 1.00 86.75 94 CYS A O 1
ATOM 743 N N . LEU A 1 95 ? 16.130 3.599 -20.888 1.00 81.56 95 LEU A N 1
ATOM 744 C CA . LEU A 1 95 ? 16.441 3.775 -22.326 1.00 81.56 95 LEU A CA 1
ATOM 745 C C . LEU A 1 95 ? 17.366 4.980 -22.583 1.00 81.56 95 LEU A C 1
ATOM 747 O O . LEU A 1 95 ? 17.909 5.558 -21.655 1.00 81.56 95 LEU A O 1
ATOM 751 N N . ASP A 1 96 ? 17.573 5.338 -23.851 1.00 67.31 96 ASP A N 1
ATOM 752 C CA . ASP A 1 96 ? 18.500 6.400 -24.270 1.00 67.31 96 ASP A CA 1
ATOM 753 C C . ASP A 1 96 ? 17.913 7.829 -24.137 1.00 67.31 96 ASP A C 1
ATOM 755 O O . ASP A 1 96 ? 18.471 8.782 -24.681 1.00 67.31 96 ASP A O 1
ATOM 759 N N . GLU A 1 97 ? 16.773 8.004 -23.457 1.00 63.84 97 GLU A N 1
ATOM 760 C CA . GLU A 1 97 ? 16.004 9.260 -23.442 1.00 63.84 97 GLU A CA 1
ATOM 761 C C . GLU A 1 97 ? 16.006 9.974 -22.080 1.00 63.84 97 GLU A C 1
ATOM 763 O O . GLU A 1 97 ? 14.943 10.281 -21.567 1.00 63.84 97 GLU A O 1
ATOM 768 N N . GLY A 1 98 ? 17.171 10.271 -21.491 1.00 74.94 98 GLY A N 1
ATOM 769 C CA . GLY A 1 98 ? 17.363 11.308 -20.449 1.00 74.94 98 GLY A CA 1
ATOM 770 C C . GLY A 1 98 ? 16.498 11.274 -19.169 1.00 74.94 98 GLY A C 1
ATOM 771 O O . GLY A 1 98 ? 16.632 12.170 -18.336 1.00 74.94 98 GLY A O 1
ATOM 772 N N . GLU A 1 99 ? 15.611 10.294 -19.008 1.00 88.38 99 GLU A N 1
ATOM 773 C CA . GLU A 1 99 ? 14.797 10.023 -17.828 1.00 88.38 99 GLU A CA 1
ATOM 774 C C . GLU A 1 99 ? 15.404 8.847 -17.076 1.00 88.38 99 GLU A C 1
ATOM 776 O O . GLU A 1 99 ? 15.628 7.777 -17.643 1.00 88.38 99 GLU A O 1
ATOM 781 N N . THR A 1 100 ? 15.614 9.007 -15.774 1.00 93.94 100 THR A N 1
ATOM 782 C CA . THR A 1 100 ? 16.124 7.914 -14.946 1.00 93.94 100 THR A CA 1
ATOM 783 C C . THR A 1 100 ? 15.043 6.860 -14.687 1.00 93.94 100 THR A C 1
ATOM 785 O O . THR A 1 100 ? 13.840 7.134 -14.778 1.00 93.94 100 THR A O 1
ATOM 788 N N . TYR A 1 101 ? 15.428 5.648 -14.268 1.00 94.31 101 TYR A N 1
ATOM 789 C CA . TYR A 1 101 ? 14.458 4.658 -13.767 1.00 94.31 101 TYR A CA 1
ATOM 790 C C . TYR A 1 101 ? 13.559 5.225 -12.655 1.00 94.31 101 TYR A C 1
ATOM 792 O O . TYR A 1 101 ? 12.392 4.829 -12.545 1.00 94.31 101 TYR A O 1
ATOM 800 N N . SER A 1 102 ? 14.092 6.135 -11.834 1.00 95.56 102 SER A N 1
ATOM 801 C CA . SER A 1 102 ? 13.338 6.805 -10.776 1.00 95.56 102 SER A CA 1
ATOM 802 C C . SER A 1 102 ? 12.258 7.727 -11.318 1.00 95.56 102 SER A C 1
ATOM 804 O O . SER A 1 102 ? 11.110 7.653 -10.867 1.00 95.56 102 SER A O 1
ATOM 806 N N . ASP A 1 103 ? 12.614 8.578 -12.279 1.00 95.31 103 ASP A N 1
ATOM 807 C CA . ASP A 1 103 ? 11.700 9.548 -12.886 1.00 95.31 103 ASP A CA 1
ATOM 808 C C . ASP A 1 103 ? 10.577 8.827 -13.627 1.00 95.31 103 ASP A C 1
ATOM 810 O O . ASP A 1 103 ? 9.392 9.058 -13.357 1.00 95.31 103 ASP A O 1
ATOM 814 N N . TRP A 1 104 ? 10.948 7.832 -14.433 1.00 95.44 104 TRP A N 1
ATOM 815 C CA . TRP A 1 104 ? 9.997 6.995 -15.148 1.00 95.44 104 TRP A CA 1
ATOM 816 C C . TRP A 1 104 ? 9.016 6.298 -14.195 1.00 95.44 104 TRP A C 1
ATOM 818 O O . TRP A 1 104 ? 7.804 6.257 -14.432 1.00 95.44 104 TRP A O 1
ATOM 828 N N . LEU A 1 105 ? 9.510 5.761 -13.070 1.00 96.31 105 LEU A N 1
ATOM 829 C CA . LEU A 1 105 ? 8.652 5.109 -12.084 1.00 96.31 105 LEU A CA 1
ATOM 830 C C . LEU A 1 105 ? 7.708 6.108 -11.408 1.00 96.31 105 LEU A C 1
ATOM 832 O O . LEU A 1 105 ? 6.546 5.779 -11.173 1.00 96.31 105 LEU A O 1
ATOM 836 N N . ILE A 1 106 ? 8.166 7.321 -11.099 1.00 96.50 106 ILE A N 1
ATOM 837 C CA . ILE A 1 106 ? 7.311 8.379 -10.549 1.00 96.50 106 ILE A CA 1
ATOM 838 C C . ILE A 1 106 ? 6.165 8.693 -11.517 1.00 96.50 106 ILE A C 1
ATOM 840 O O . ILE A 1 106 ? 5.007 8.761 -11.091 1.00 96.50 106 ILE A O 1
ATOM 844 N N . ASP A 1 107 ? 6.451 8.817 -12.808 1.00 95.62 107 ASP A N 1
ATOM 845 C CA . ASP A 1 107 ? 5.443 9.125 -13.822 1.00 95.62 107 ASP A CA 1
ATOM 846 C C . ASP A 1 107 ? 4.493 7.958 -14.093 1.00 95.62 107 ASP A C 1
ATOM 848 O O . ASP A 1 107 ? 3.274 8.151 -14.224 1.00 95.62 107 ASP A O 1
ATOM 852 N N . TYR A 1 108 ? 5.000 6.727 -14.028 1.00 95.88 108 TYR A N 1
ATOM 853 C CA . TYR A 1 108 ? 4.160 5.536 -14.000 1.00 95.88 108 TYR A CA 1
ATOM 854 C C . TYR A 1 108 ? 3.177 5.587 -12.822 1.00 95.88 108 TYR A C 1
ATOM 856 O O . TYR A 1 108 ? 1.975 5.379 -13.000 1.00 95.88 108 TYR A O 1
ATOM 864 N N . MET A 1 109 ? 3.646 5.922 -11.617 1.00 97.62 109 MET A N 1
ATOM 865 C CA . MET A 1 109 ? 2.789 6.010 -10.433 1.00 97.62 109 MET A CA 1
ATOM 866 C C . MET A 1 109 ? 1.739 7.122 -10.556 1.00 97.62 109 MET A C 1
ATOM 868 O O . MET A 1 109 ? 0.596 6.912 -10.151 1.00 97.62 109 MET A O 1
ATOM 872 N N . LYS A 1 110 ? 2.058 8.277 -11.155 1.00 96.38 110 LYS A N 1
ATOM 873 C CA . LYS A 1 110 ? 1.073 9.352 -11.402 1.00 96.38 110 LYS A CA 1
ATOM 874 C C . LYS A 1 110 ? -0.080 8.892 -12.292 1.00 96.38 110 LYS A C 1
ATOM 876 O O . LYS A 1 110 ? -1.232 9.221 -12.020 1.00 96.38 110 LYS A O 1
ATOM 881 N N . THR A 1 111 ? 0.232 8.129 -13.333 1.00 95.62 111 THR A N 1
ATOM 882 C CA . THR A 1 111 ? -0.725 7.737 -14.379 1.00 95.62 111 THR A CA 1
ATOM 883 C C . THR A 1 111 ? -1.486 6.450 -14.059 1.00 95.62 111 THR A C 1
ATOM 885 O O . THR A 1 111 ? -2.624 6.290 -14.494 1.00 95.62 111 THR A O 1
ATOM 888 N N . HIS A 1 112 ? -0.906 5.555 -13.255 1.00 95.44 112 HIS A N 1
ATOM 889 C CA . HIS A 1 112 ? -1.467 4.230 -12.962 1.00 95.44 112 HIS A CA 1
ATOM 890 C C . HIS A 1 112 ? -2.051 4.105 -11.546 1.00 95.44 112 HIS A C 1
ATOM 892 O O . HIS A 1 112 ? -2.448 3.015 -11.125 1.00 95.44 112 HIS A O 1
ATOM 898 N N . THR A 1 113 ? -2.139 5.209 -10.800 1.00 96.69 113 THR A N 1
ATOM 899 C CA . THR A 1 113 ? -2.816 5.265 -9.495 1.00 96.69 113 THR A CA 1
ATOM 900 C C . THR A 1 113 ? -4.044 6.163 -9.544 1.00 96.69 113 THR A C 1
ATOM 902 O O . THR A 1 113 ? -4.180 7.043 -10.395 1.00 96.69 113 THR A O 1
ATOM 905 N N . GLN A 1 114 ? -4.970 5.950 -8.610 1.00 95.12 114 GLN A N 1
ATOM 906 C CA . GLN A 1 114 ? -6.218 6.704 -8.544 1.00 95.12 114 GLN A CA 1
ATOM 907 C C . GLN A 1 114 ? -5.936 8.186 -8.288 1.00 95.12 114 GLN A C 1
ATOM 909 O O . GLN A 1 114 ? -5.584 8.571 -7.174 1.00 95.12 114 GLN A O 1
ATOM 914 N N . LYS A 1 115 ? -6.100 9.016 -9.327 1.00 93.31 115 LYS A N 1
ATOM 915 C CA . LYS A 1 115 ? -5.800 10.459 -9.308 1.00 93.31 115 LYS A CA 1
ATOM 916 C C . LYS A 1 115 ? -4.359 10.777 -8.872 1.00 93.31 115 LYS A C 1
ATOM 918 O O . LYS A 1 115 ? -4.140 11.776 -8.192 1.00 93.31 115 LYS A O 1
ATOM 923 N N . GLY A 1 116 ? -3.396 9.913 -9.200 1.00 94.25 116 GLY A N 1
ATOM 924 C CA . GLY A 1 116 ? -2.003 10.101 -8.784 1.00 94.25 116 GLY A CA 1
ATOM 925 C C . GLY A 1 116 ? -1.772 9.930 -7.276 1.00 94.25 116 GLY A C 1
ATOM 926 O O . GLY A 1 116 ? -0.807 10.466 -6.738 1.00 94.25 116 GLY A O 1
ATOM 927 N N . ALA A 1 117 ? -2.665 9.240 -6.557 1.00 96.06 117 ALA A N 1
ATOM 928 C CA . ALA A 1 117 ? -2.552 9.076 -5.112 1.00 96.06 117 ALA A CA 1
ATOM 929 C C . ALA A 1 117 ? -1.478 8.042 -4.732 1.00 96.06 117 ALA A C 1
ATOM 931 O O . ALA A 1 117 ? -1.719 6.830 -4.714 1.00 96.06 117 ALA A O 1
ATOM 932 N N . TYR A 1 118 ? -0.303 8.551 -4.365 1.00 97.00 118 TYR A N 1
ATOM 933 C CA . TYR A 1 118 ? 0.802 7.817 -3.755 1.00 97.00 118 TYR A CA 1
ATOM 934 C C . TYR A 1 118 ? 1.636 8.749 -2.862 1.00 97.00 118 TYR A C 1
ATOM 936 O O . TYR A 1 118 ? 1.546 9.973 -2.941 1.00 97.00 118 TYR A O 1
ATOM 944 N N . LYS A 1 119 ? 2.487 8.171 -2.011 1.00 96.94 119 LYS A N 1
ATOM 945 C CA . LYS A 1 119 ? 3.518 8.892 -1.259 1.00 96.94 119 LYS A CA 1
ATOM 946 C C . LYS A 1 119 ? 4.864 8.204 -1.440 1.00 96.94 119 LYS A C 1
ATOM 948 O O . LYS A 1 119 ? 5.021 7.060 -1.020 1.00 96.94 119 LYS A O 1
ATOM 953 N N . LEU A 1 120 ? 5.835 8.912 -2.009 1.00 97.44 120 LEU A N 1
ATOM 954 C CA . LEU A 1 120 ? 7.225 8.463 -2.050 1.00 97.44 120 LEU A CA 1
ATOM 955 C C . LEU A 1 120 ? 7.811 8.522 -0.632 1.00 97.44 120 LEU A C 1
ATOM 957 O O . LEU A 1 120 ? 7.771 9.564 0.020 1.00 97.44 120 LEU A O 1
ATOM 961 N N . GLN A 1 121 ? 8.289 7.388 -0.126 1.00 97.38 121 GLN A N 1
ATOM 962 C CA . GLN A 1 121 ? 8.890 7.284 1.204 1.00 97.38 121 GLN A CA 1
ATOM 963 C C . GLN A 1 121 ? 10.404 7.078 1.142 1.00 97.38 121 GLN A C 1
ATOM 965 O O . GLN A 1 121 ? 11.109 7.581 2.014 1.00 97.38 121 GLN A O 1
ATOM 970 N N . LYS A 1 122 ? 10.902 6.318 0.166 1.00 96.75 122 LYS A N 1
ATOM 971 C CA . LYS A 1 122 ? 12.340 6.164 -0.069 1.00 96.75 122 LYS A CA 1
ATOM 972 C C . LYS A 1 122 ? 12.638 6.322 -1.545 1.00 96.75 122 LYS A C 1
ATOM 974 O O . LYS A 1 122 ? 11.896 5.777 -2.361 1.00 96.75 122 LYS A O 1
ATOM 979 N N . ASN A 1 123 ? 13.727 7.019 -1.826 1.00 96.69 123 ASN A N 1
ATOM 980 C CA . ASN A 1 123 ? 14.339 7.119 -3.135 1.00 96.69 123 ASN A CA 1
ATOM 981 C C . ASN A 1 123 ? 15.853 7.024 -2.939 1.00 96.69 123 ASN A C 1
ATOM 983 O O . ASN A 1 123 ? 16.447 7.930 -2.359 1.00 96.69 123 ASN A O 1
ATOM 987 N N . THR A 1 124 ? 16.439 5.890 -3.296 1.00 96.19 124 THR A N 1
ATOM 988 C CA . THR A 1 124 ? 17.883 5.653 -3.250 1.00 96.19 124 THR A CA 1
ATOM 989 C C . THR A 1 124 ? 18.310 4.984 -4.544 1.00 96.19 124 THR A C 1
ATOM 991 O O . THR A 1 124 ? 17.477 4.402 -5.239 1.00 96.19 124 THR A O 1
ATOM 994 N N . GLU A 1 125 ? 19.617 4.946 -4.795 1.00 94.06 125 GLU A N 1
ATOM 995 C CA . GLU A 1 125 ? 20.213 4.249 -5.940 1.00 94.06 125 GLU A CA 1
ATOM 996 C C . GLU A 1 125 ? 19.733 2.798 -6.103 1.00 94.06 125 GLU A C 1
ATOM 998 O O . GLU A 1 125 ? 19.736 2.280 -7.207 1.00 94.06 125 GLU A O 1
ATOM 1003 N N . SER A 1 126 ? 19.303 2.113 -5.035 1.00 95.06 126 SER A N 1
ATOM 1004 C CA . SER A 1 126 ? 18.929 0.687 -5.084 1.00 95.06 126 SER A CA 1
ATOM 1005 C C . SER A 1 126 ? 17.483 0.374 -4.698 1.00 95.06 126 SER A C 1
ATOM 1007 O O . SER A 1 126 ? 17.037 -0.763 -4.897 1.00 95.06 126 SER A O 1
ATOM 1009 N N . GLU A 1 127 ? 16.735 1.333 -4.146 1.00 96.56 127 GLU A N 1
ATOM 1010 C CA . GLU A 1 127 ? 15.359 1.136 -3.686 1.00 96.56 127 GLU A CA 1
ATOM 1011 C C . GLU A 1 127 ? 14.509 2.395 -3.893 1.00 96.56 127 GLU A C 1
ATOM 1013 O O . GLU A 1 127 ? 14.788 3.461 -3.344 1.00 96.56 127 GLU A O 1
ATOM 1018 N N . MET A 1 128 ? 13.362 2.212 -4.548 1.00 98.06 128 MET A N 1
ATOM 1019 C CA . MET A 1 128 ? 12.236 3.132 -4.442 1.00 98.06 128 MET A CA 1
ATOM 1020 C C . MET A 1 128 ? 11.087 2.477 -3.690 1.00 98.06 128 MET A C 1
ATOM 1022 O O . MET A 1 128 ? 10.697 1.338 -3.964 1.00 98.06 128 MET A O 1
ATOM 1026 N N . PHE A 1 129 ? 10.520 3.209 -2.735 1.00 97.88 129 PHE A N 1
ATOM 1027 C CA . PHE A 1 129 ? 9.430 2.712 -1.908 1.00 97.88 129 PHE A CA 1
ATOM 1028 C C . PHE A 1 129 ? 8.316 3.741 -1.769 1.00 97.88 129 PHE A C 1
ATOM 1030 O O . PHE A 1 129 ? 8.530 4.858 -1.293 1.00 97.88 129 PHE A O 1
ATOM 1037 N N . PHE A 1 130 ? 7.109 3.314 -2.121 1.00 97.62 130 PHE A N 1
ATOM 1038 C CA . PHE A 1 130 ? 5.889 4.098 -2.097 1.00 97.62 130 PHE A CA 1
ATOM 1039 C C . PHE A 1 130 ? 4.902 3.515 -1.089 1.00 97.62 130 PHE A C 1
ATOM 1041 O O . PHE A 1 130 ? 4.671 2.303 -1.018 1.00 97.62 130 PHE A O 1
ATOM 1048 N N . LYS A 1 131 ? 4.270 4.408 -0.334 1.00 94.81 131 LYS A N 1
ATOM 1049 C CA . LYS A 1 131 ? 3.151 4.106 0.555 1.00 94.81 131 LYS A CA 1
ATOM 1050 C C . LYS A 1 131 ? 1.891 4.812 0.095 1.00 94.81 131 LYS A C 1
ATOM 1052 O O . LYS A 1 131 ? 1.938 5.750 -0.695 1.00 94.81 131 LYS A O 1
ATOM 1057 N N . ASN A 1 132 ? 0.768 4.380 0.657 1.00 92.94 132 ASN A N 1
ATOM 1058 C CA . ASN A 1 132 ? -0.544 4.964 0.424 1.00 92.94 132 ASN A CA 1
ATOM 1059 C C . ASN A 1 132 ? -0.923 5.005 -1.065 1.00 92.94 132 ASN A C 1
ATOM 1061 O O . ASN A 1 132 ? -1.622 5.914 -1.506 1.00 92.94 132 ASN A O 1
ATOM 1065 N N . VAL A 1 133 ? -0.437 4.029 -1.832 1.00 96.00 133 VAL A N 1
ATOM 1066 C CA . VAL A 1 133 ? -0.683 3.920 -3.267 1.00 96.00 133 VAL A CA 1
ATOM 1067 C C . VAL A 1 133 ? -2.108 3.430 -3.458 1.00 96.00 133 VAL A C 1
ATOM 1069 O O . VAL A 1 133 ? -2.461 2.365 -2.952 1.00 96.00 133 VAL A O 1
ATOM 1072 N N . ARG A 1 134 ? -2.937 4.190 -4.174 1.00 95.62 134 ARG A N 1
ATOM 1073 C CA . ARG A 1 134 ? -4.338 3.825 -4.409 1.00 95.62 134 ARG A CA 1
ATOM 1074 C C . ARG A 1 134 ? -4.530 3.211 -5.787 1.00 95.62 134 ARG A C 1
ATOM 1076 O O . ARG A 1 134 ? -4.263 3.853 -6.800 1.00 95.62 134 ARG A O 1
ATOM 1083 N N . ILE A 1 135 ? -5.052 1.990 -5.815 1.00 95.06 135 ILE A N 1
ATOM 1084 C CA . ILE A 1 135 ? -5.345 1.240 -7.039 1.00 95.06 135 ILE A CA 1
ATOM 1085 C C . ILE A 1 135 ? -6.841 0.939 -7.158 1.00 95.06 135 ILE A C 1
ATOM 1087 O O . ILE A 1 135 ? -7.569 0.905 -6.163 1.00 95.06 135 ILE A O 1
ATOM 1091 N N . LYS A 1 136 ? -7.316 0.714 -8.388 1.00 93.50 136 LYS A N 1
ATOM 1092 C CA . LYS A 1 136 ? -8.668 0.187 -8.636 1.00 93.50 136 LYS A CA 1
ATOM 1093 C C . LYS A 1 136 ? -8.880 -1.140 -7.893 1.00 93.50 136 LYS A C 1
ATOM 1095 O O . LYS A 1 136 ? -7.927 -1.849 -7.605 1.00 93.50 136 LYS A O 1
ATOM 1100 N N . THR A 1 137 ? -10.121 -1.462 -7.551 1.00 92.00 137 THR A N 1
ATOM 1101 C CA . THR A 1 137 ? -10.465 -2.708 -6.838 1.00 92.00 137 THR A CA 1
ATOM 1102 C C . THR A 1 137 ? -10.856 -3.844 -7.775 1.00 92.00 137 THR A C 1
ATOM 1104 O O . THR A 1 137 ? -10.807 -5.007 -7.377 1.00 92.00 137 THR A O 1
ATOM 1107 N N . LEU A 1 138 ? -11.240 -3.509 -9.007 1.00 92.56 138 LEU A N 1
ATOM 1108 C CA . LEU A 1 138 ? -11.712 -4.441 -10.019 1.00 92.56 138 LEU A CA 1
ATOM 1109 C C . LEU A 1 138 ? -10.989 -4.202 -11.346 1.00 92.56 138 LEU A C 1
ATOM 1111 O O . LEU A 1 138 ? -10.613 -3.078 -11.687 1.00 92.56 138 LEU A O 1
ATOM 1115 N N . ASN A 1 139 ? -10.820 -5.281 -12.094 1.00 90.00 139 ASN A N 1
ATOM 1116 C CA . ASN A 1 139 ? -10.487 -5.275 -13.506 1.00 90.00 139 ASN A CA 1
ATOM 1117 C C . ASN A 1 139 ? -11.696 -4.852 -14.347 1.00 90.00 139 ASN A C 1
ATOM 1119 O O . ASN A 1 139 ? -12.835 -4.884 -13.885 1.00 90.00 139 ASN A O 1
ATOM 1123 N N . GLU A 1 140 ? -11.455 -4.527 -15.617 1.00 90.12 140 GLU A N 1
ATOM 1124 C CA . GLU A 1 140 ? -12.515 -4.171 -16.576 1.00 90.12 140 GLU A CA 1
ATOM 1125 C C . GLU A 1 140 ? -13.531 -5.302 -16.775 1.00 90.12 140 GLU A C 1
ATOM 1127 O O . GLU A 1 140 ? -14.716 -5.056 -16.962 1.00 90.12 140 GLU A O 1
ATOM 1132 N N . ASN A 1 141 ? -13.083 -6.554 -16.660 1.00 91.69 141 ASN A N 1
ATOM 1133 C CA . ASN A 1 141 ? -13.939 -7.738 -16.733 1.00 91.69 141 ASN A CA 1
ATOM 1134 C C . ASN A 1 141 ? -14.672 -8.057 -15.410 1.00 91.69 141 ASN A C 1
ATOM 1136 O O . ASN A 1 141 ? -15.248 -9.134 -15.281 1.00 91.69 141 ASN A O 1
ATOM 1140 N N . GLY A 1 142 ? -14.600 -7.178 -14.404 1.00 90.94 142 GLY A N 1
ATOM 1141 C CA . GLY A 1 142 ? -15.243 -7.357 -13.100 1.00 90.94 142 GLY A CA 1
ATOM 1142 C C . GLY A 1 142 ? -14.517 -8.298 -12.133 1.00 90.94 142 GLY A C 1
ATOM 1143 O O . GLY A 1 142 ? -14.984 -8.486 -11.011 1.00 90.94 142 GLY A O 1
ATOM 1144 N N . THR A 1 143 ? -13.374 -8.880 -12.513 1.00 92.06 143 THR A N 1
ATOM 1145 C CA . THR A 1 143 ? -12.566 -9.691 -11.581 1.00 92.06 143 THR A CA 1
ATOM 1146 C C . THR A 1 143 ? -11.825 -8.809 -10.578 1.00 92.06 143 THR A C 1
ATOM 1148 O O . THR A 1 143 ? -11.609 -7.626 -10.830 1.00 92.06 143 THR A O 1
ATOM 1151 N N . GLN A 1 144 ? -11.430 -9.360 -9.428 1.00 90.62 144 GLN A N 1
ATOM 1152 C CA . GLN A 1 144 ? -10.680 -8.590 -8.432 1.00 90.62 144 GLN A CA 1
ATOM 1153 C C . GLN A 1 144 ? -9.328 -8.133 -8.988 1.00 90.62 144 GLN A C 1
ATOM 1155 O O . GLN A 1 144 ? -8.643 -8.902 -9.657 1.00 90.62 144 GLN A O 1
ATOM 1160 N N . TYR A 1 145 ? -8.957 -6.889 -8.682 1.00 92.12 145 TYR A N 1
ATOM 1161 C CA . TYR A 1 145 ? -7.644 -6.330 -8.986 1.00 92.12 145 TYR A CA 1
ATOM 1162 C C . TYR A 1 145 ? -6.867 -6.120 -7.689 1.00 92.12 145 TYR A C 1
ATOM 1164 O O . TYR A 1 145 ? -7.295 -5.368 -6.806 1.00 92.12 145 TYR A O 1
ATOM 1172 N N . GLY A 1 146 ? -5.741 -6.815 -7.560 1.00 91.56 146 GLY A N 1
ATOM 1173 C CA . GLY A 1 146 ? -4.911 -6.801 -6.360 1.00 91.56 146 GLY A CA 1
ATOM 1174 C C . GLY A 1 146 ? -3.514 -6.226 -6.578 1.00 91.56 146 GLY A C 1
ATOM 1175 O O . GLY A 1 146 ? -3.128 -5.829 -7.679 1.00 91.56 146 GLY A O 1
ATOM 1176 N N . ALA A 1 147 ? -2.712 -6.249 -5.509 1.00 92.88 147 ALA A N 1
ATOM 1177 C CA . ALA A 1 147 ? -1.295 -5.897 -5.579 1.00 92.88 147 ALA A CA 1
ATOM 1178 C C . ALA A 1 147 ? -0.557 -6.753 -6.620 1.00 92.88 147 ALA A C 1
ATOM 1180 O O . ALA A 1 147 ? 0.255 -6.241 -7.383 1.00 92.88 147 ALA A O 1
ATOM 1181 N N . TYR A 1 148 ? -0.872 -8.049 -6.709 1.00 92.94 148 TYR A N 1
ATOM 1182 C CA . TYR A 1 148 ? -0.220 -8.938 -7.670 1.00 92.94 148 TYR A CA 1
ATOM 1183 C C . TYR A 1 148 ? -0.483 -8.541 -9.130 1.00 92.94 148 TYR A C 1
ATOM 1185 O O . TYR A 1 148 ? 0.434 -8.610 -9.953 1.00 92.94 148 TYR A O 1
ATOM 1193 N N . ASP A 1 149 ? -1.700 -8.098 -9.454 1.00 94.00 149 ASP A N 1
ATOM 1194 C CA . ASP A 1 149 ? -2.047 -7.620 -10.795 1.00 94.00 149 ASP A CA 1
ATOM 1195 C C . ASP A 1 149 ? -1.291 -6.333 -11.122 1.00 94.00 149 ASP A C 1
ATOM 1197 O O . ASP A 1 149 ? -0.609 -6.272 -12.146 1.00 94.00 149 ASP A O 1
ATOM 1201 N N . PHE A 1 150 ? -1.283 -5.373 -10.191 1.00 95.88 150 PHE A N 1
ATOM 1202 C CA . PHE A 1 150 ? -0.493 -4.147 -10.319 1.00 95.88 150 PHE A CA 1
ATOM 1203 C C . PHE A 1 150 ? 0.998 -4.442 -10.513 1.00 95.88 150 PHE A C 1
ATOM 1205 O O . PHE A 1 150 ? 1.645 -3.883 -11.395 1.00 95.88 150 PHE A O 1
ATOM 1212 N N . ALA A 1 151 ? 1.551 -5.380 -9.744 1.00 96.31 151 ALA A N 1
ATOM 1213 C CA . ALA A 1 151 ? 2.932 -5.819 -9.881 1.00 96.31 151 ALA A CA 1
ATOM 1214 C C . ALA A 1 151 ? 3.200 -6.469 -11.248 1.00 96.31 151 ALA A C 1
ATOM 1216 O O . ALA A 1 151 ? 4.248 -6.259 -11.864 1.00 96.31 151 ALA A O 1
ATOM 1217 N N . ARG A 1 152 ? 2.258 -7.274 -11.751 1.00 95.19 152 ARG A N 1
ATOM 1218 C CA . ARG A 1 152 ? 2.362 -7.908 -13.069 1.00 95.19 152 ARG A CA 1
ATOM 1219 C C . ARG A 1 152 ? 2.367 -6.865 -14.184 1.00 95.19 152 ARG A C 1
ATOM 1221 O O . ARG A 1 152 ? 3.138 -7.034 -15.131 1.00 95.19 152 ARG A O 1
ATOM 1228 N N . GLU A 1 153 ? 1.531 -5.838 -14.083 1.00 96.12 153 GLU A N 1
ATOM 1229 C CA . GLU A 1 153 ? 1.481 -4.709 -15.016 1.00 96.12 153 GLU A CA 1
ATOM 1230 C C . GLU A 1 153 ? 2.768 -3.888 -14.955 1.00 96.12 153 GLU A C 1
ATOM 1232 O O . GLU A 1 153 ? 3.447 -3.768 -15.974 1.00 96.12 153 GLU A O 1
ATOM 1237 N N . LEU A 1 154 ? 3.196 -3.472 -13.760 1.00 96.88 154 LEU A N 1
ATOM 1238 C CA . LEU A 1 154 ? 4.429 -2.711 -13.553 1.00 96.88 154 LEU A CA 1
ATOM 1239 C C . LEU A 1 154 ? 5.665 -3.454 -14.084 1.00 96.88 154 LEU A C 1
ATOM 1241 O O . LEU A 1 154 ? 6.503 -2.880 -14.773 1.00 96.88 154 LEU A O 1
ATOM 1245 N N . ARG A 1 155 ? 5.763 -4.769 -13.851 1.00 95.81 155 ARG A N 1
ATOM 1246 C CA . ARG A 1 155 ? 6.851 -5.599 -14.397 1.00 95.81 155 ARG A CA 1
ATOM 1247 C C . ARG A 1 155 ? 6.884 -5.584 -15.927 1.00 95.81 155 ARG A C 1
ATOM 1249 O O . ARG A 1 155 ? 7.961 -5.584 -16.520 1.00 95.81 155 ARG A O 1
ATOM 1256 N N . LYS A 1 156 ? 5.716 -5.651 -16.577 1.00 95.62 156 LYS A N 1
ATOM 1257 C CA . LYS A 1 156 ? 5.615 -5.570 -18.043 1.00 95.62 156 LYS A CA 1
ATOM 1258 C C . LYS A 1 156 ? 5.961 -4.165 -18.528 1.00 95.62 156 LYS A C 1
ATOM 1260 O O . LYS A 1 156 ? 6.628 -4.047 -19.552 1.00 95.62 156 LYS A O 1
ATOM 1265 N N . ALA A 1 157 ? 5.533 -3.144 -17.791 1.00 94.69 157 ALA A N 1
ATOM 1266 C CA . ALA A 1 157 ? 5.795 -1.751 -18.097 1.00 94.69 157 ALA A CA 1
ATOM 1267 C C . ALA A 1 157 ? 7.297 -1.447 -18.051 1.00 94.69 157 ALA A C 1
ATOM 1269 O O . ALA A 1 157 ? 7.804 -0.940 -19.037 1.00 94.69 157 ALA A O 1
ATOM 1270 N N . PHE A 1 158 ? 8.037 -1.900 -17.034 1.00 93.94 158 PHE A N 1
ATOM 1271 C CA . PHE A 1 158 ? 9.504 -1.778 -17.005 1.00 93.94 158 PHE A CA 1
ATOM 1272 C C . PHE A 1 158 ? 10.187 -2.433 -18.210 1.00 93.94 158 PHE A C 1
ATOM 1274 O O . PHE A 1 158 ? 11.085 -1.853 -18.812 1.00 93.94 158 PHE A O 1
ATOM 1281 N N . ARG A 1 159 ? 9.737 -3.631 -18.608 1.00 92.12 159 ARG A N 1
ATOM 1282 C CA . ARG A 1 159 ? 10.303 -4.321 -19.777 1.00 92.12 159 ARG A CA 1
ATOM 1283 C C . ARG A 1 159 ? 10.061 -3.551 -21.077 1.00 92.12 159 ARG A C 1
ATOM 1285 O O . ARG A 1 159 ? 10.918 -3.574 -21.950 1.00 92.12 159 ARG A O 1
ATOM 1292 N N . LYS A 1 160 ? 8.880 -2.948 -21.230 1.00 91.69 160 LYS A N 1
ATOM 1293 C CA . LYS A 1 160 ? 8.494 -2.220 -22.446 1.00 91.69 160 LYS A CA 1
ATOM 1294 C C . LYS A 1 160 ? 9.055 -0.795 -22.470 1.00 91.69 160 LYS A C 1
ATOM 1296 O O . LYS A 1 160 ? 9.456 -0.345 -23.530 1.00 91.69 160 LYS A O 1
ATOM 1301 N N . GLY A 1 161 ? 9.029 -0.116 -21.327 1.00 89.81 161 GLY A N 1
ATOM 1302 C CA . GLY A 1 161 ? 9.362 1.296 -21.167 1.00 89.81 161 GLY A CA 1
ATOM 1303 C C . GLY A 1 161 ? 10.838 1.556 -20.907 1.00 89.81 161 GLY A C 1
ATOM 1304 O O . GLY A 1 161 ? 11.336 2.537 -21.416 1.00 89.81 161 GLY A O 1
ATOM 1305 N N . CYS A 1 162 ? 11.538 0.664 -20.197 1.00 91.00 162 CYS A N 1
ATOM 1306 C CA . CYS A 1 162 ? 12.961 0.840 -19.878 1.00 91.00 162 CYS A CA 1
ATOM 1307 C C . CYS A 1 162 ? 13.869 -0.268 -20.434 1.00 91.00 162 CYS A C 1
ATOM 1309 O O . CYS A 1 162 ? 15.043 -0.344 -20.089 1.00 91.00 162 CYS A O 1
ATOM 1311 N N . GLY A 1 163 ? 13.331 -1.231 -21.192 1.00 89.81 163 GLY A N 1
ATOM 1312 C CA . GLY A 1 163 ? 14.105 -2.375 -21.700 1.00 89.81 163 GLY A CA 1
ATOM 1313 C C . GLY A 1 163 ? 14.642 -3.336 -20.623 1.00 89.81 163 GLY A C 1
ATOM 1314 O O . GLY A 1 163 ? 15.304 -4.322 -20.948 1.00 89.81 163 GLY A O 1
ATOM 1315 N N . VAL A 1 164 ? 14.335 -3.110 -19.340 1.00 90.69 164 VAL A N 1
ATOM 1316 C CA . VAL A 1 164 ? 14.939 -3.844 -18.221 1.00 90.69 164 VAL A CA 1
ATOM 1317 C C . VAL A 1 164 ? 14.174 -5.120 -17.867 1.00 90.69 164 VAL A C 1
ATOM 1319 O O . VAL A 1 164 ? 12.937 -5.173 -17.831 1.00 90.69 164 VAL A O 1
ATOM 1322 N N . LYS A 1 165 ? 14.908 -6.190 -17.542 1.00 92.00 165 LYS A N 1
ATOM 1323 C CA . LYS A 1 165 ? 14.307 -7.409 -16.993 1.00 92.00 165 LYS A CA 1
ATOM 1324 C C . LYS A 1 165 ? 13.945 -7.190 -15.528 1.00 92.00 165 LYS A C 1
ATOM 1326 O O . LYS A 1 165 ? 14.785 -6.860 -14.697 1.00 92.00 165 LYS A O 1
ATOM 1331 N N . ALA A 1 166 ? 12.693 -7.483 -15.193 1.00 93.75 166 ALA A N 1
ATOM 1332 C CA . ALA A 1 166 ? 12.184 -7.393 -13.833 1.00 93.75 166 ALA A CA 1
ATOM 1333 C C . ALA A 1 166 ? 11.506 -8.696 -13.387 1.00 93.75 166 ALA A C 1
ATOM 1335 O O . ALA A 1 166 ? 10.886 -9.422 -14.176 1.00 93.75 166 ALA A O 1
ATOM 1336 N N . SER A 1 167 ? 11.609 -8.996 -12.095 1.00 94.38 167 SER A N 1
ATOM 1337 C CA . SER A 1 167 ? 10.924 -10.105 -11.429 1.00 94.38 167 SER A CA 1
ATOM 1338 C C . SER A 1 167 ? 9.878 -9.590 -10.457 1.00 94.38 167 SER A C 1
ATOM 1340 O O . SER A 1 167 ? 10.140 -8.665 -9.696 1.00 94.38 167 SER A O 1
ATOM 1342 N N . ASN A 1 168 ? 8.710 -10.229 -10.460 1.00 95.44 168 ASN A N 1
ATOM 1343 C CA . ASN A 1 168 ? 7.687 -9.986 -9.455 1.00 95.44 168 ASN A CA 1
ATOM 1344 C C . ASN A 1 168 ? 8.012 -10.821 -8.204 1.00 95.44 168 ASN A C 1
ATOM 1346 O O . ASN A 1 168 ? 8.096 -12.047 -8.284 1.00 95.44 168 ASN A O 1
ATOM 1350 N N . LYS A 1 169 ? 8.246 -10.145 -7.081 1.00 94.75 169 LYS A N 1
ATOM 1351 C CA . LYS A 1 169 ? 8.517 -10.701 -5.750 1.00 94.75 169 LYS A CA 1
ATOM 1352 C C . LYS A 1 169 ? 7.404 -10.377 -4.747 1.00 94.75 169 LYS A C 1
ATOM 1354 O O . LYS A 1 169 ? 7.576 -10.654 -3.569 1.00 94.75 169 LYS A O 1
ATOM 1359 N N . THR A 1 170 ? 6.287 -9.819 -5.217 1.00 91.31 170 THR A N 1
ATOM 1360 C CA . THR A 1 170 ? 5.081 -9.517 -4.428 1.00 91.31 170 THR A CA 1
ATOM 1361 C C . THR A 1 170 ? 4.664 -10.733 -3.610 1.00 91.31 170 THR A C 1
ATOM 1363 O O . THR A 1 170 ? 4.510 -11.832 -4.151 1.00 91.31 170 THR A O 1
ATOM 1366 N N . GLN A 1 171 ? 4.476 -10.519 -2.311 1.00 84.12 171 GLN A N 1
ATOM 1367 C CA . GLN A 1 171 ? 3.977 -11.506 -1.360 1.00 84.12 171 GLN A CA 1
ATOM 1368 C C . GLN A 1 171 ? 2.798 -10.917 -0.587 1.00 84.12 171 GLN A C 1
ATOM 1370 O O . GLN A 1 171 ? 2.747 -9.720 -0.315 1.00 84.12 171 GLN A O 1
ATOM 1375 N N . GLY A 1 172 ? 1.853 -11.773 -0.205 1.00 80.94 172 GLY A N 1
ATOM 1376 C CA . GLY A 1 172 ? 0.644 -11.330 0.479 1.00 80.94 172 GLY A CA 1
ATOM 1377 C C . GLY A 1 172 ? -0.290 -10.529 -0.430 1.00 80.94 172 GLY A C 1
ATOM 1378 O O . GLY A 1 172 ? -0.222 -10.606 -1.656 1.00 80.94 172 GLY A O 1
ATOM 1379 N N . LEU A 1 173 ? -1.216 -9.801 0.194 1.00 82.25 173 LEU A N 1
ATOM 1380 C CA . LEU A 1 173 ? -2.328 -9.171 -0.512 1.00 82.25 173 LEU A CA 1
ATOM 1381 C C . LEU A 1 173 ? -2.044 -7.718 -0.912 1.00 82.25 173 LEU A C 1
ATOM 1383 O O . LEU A 1 173 ? -2.454 -7.314 -1.997 1.00 82.25 173 LEU A O 1
ATOM 1387 N N . GLY A 1 174 ? -1.333 -6.956 -0.072 1.00 87.62 174 GLY A N 1
ATOM 1388 C CA . GLY A 1 174 ? -1.180 -5.504 -0.216 1.00 87.62 174 GLY A CA 1
ATOM 1389 C C . GLY A 1 174 ? 0.228 -4.972 -0.485 1.00 87.62 174 GLY A C 1
ATOM 1390 O O . GLY A 1 174 ? 0.383 -3.752 -0.517 1.00 87.62 174 GLY A O 1
ATOM 1391 N N . ASP A 1 175 ? 1.232 -5.834 -0.675 1.00 91.56 175 ASP A N 1
ATOM 1392 C CA . ASP A 1 175 ? 2.629 -5.417 -0.867 1.00 91.56 175 ASP A CA 1
ATOM 1393 C C . ASP A 1 175 ? 3.168 -5.807 -2.246 1.00 91.56 175 ASP A C 1
ATOM 1395 O O . ASP A 1 175 ? 3.418 -6.978 -2.531 1.00 91.56 175 ASP A O 1
ATOM 1399 N N . VAL A 1 176 ? 3.361 -4.809 -3.109 1.00 95.62 176 VAL A N 1
ATOM 1400 C CA . VAL A 1 176 ? 4.006 -4.979 -4.411 1.00 95.62 176 VAL A CA 1
ATOM 1401 C C . VAL A 1 176 ? 5.511 -4.913 -4.248 1.00 95.62 176 VAL A C 1
ATOM 1403 O O . VAL A 1 176 ? 6.043 -3.907 -3.788 1.00 95.62 176 VAL A O 1
ATOM 1406 N N . HIS A 1 177 ? 6.209 -5.938 -4.732 1.00 96.56 177 HIS A N 1
ATOM 1407 C CA . HIS A 1 177 ? 7.667 -5.937 -4.796 1.00 96.56 177 HIS A CA 1
ATOM 1408 C C . HIS A 1 177 ? 8.146 -6.308 -6.198 1.00 96.56 177 HIS A C 1
ATOM 1410 O O . HIS A 1 177 ? 7.953 -7.432 -6.663 1.00 96.56 177 HIS A O 1
ATOM 1416 N N . ILE A 1 178 ? 8.794 -5.361 -6.874 1.00 97.38 178 ILE A N 1
ATOM 1417 C CA . ILE A 1 178 ? 9.475 -5.562 -8.152 1.00 97.38 178 ILE A CA 1
ATOM 1418 C C . ILE A 1 178 ? 10.983 -5.530 -7.942 1.00 97.38 178 ILE A C 1
ATOM 1420 O O . ILE A 1 178 ? 11.515 -4.673 -7.245 1.00 97.38 178 ILE A O 1
ATOM 1424 N N . MET A 1 179 ? 11.674 -6.474 -8.570 1.00 96.50 179 MET A N 1
ATOM 1425 C CA . MET A 1 179 ? 13.126 -6.572 -8.530 1.00 96.50 179 MET A CA 1
ATOM 1426 C C . MET A 1 179 ? 13.704 -6.456 -9.941 1.00 96.50 179 MET A C 1
ATOM 1428 O O . MET A 1 179 ? 13.459 -7.340 -10.769 1.00 96.50 179 MET A O 1
ATOM 1432 N N . LEU A 1 180 ? 14.456 -5.387 -10.205 1.00 95.12 180 LEU A N 1
ATOM 1433 C CA . LEU A 1 180 ? 15.176 -5.146 -11.458 1.00 95.12 180 LEU A CA 1
ATOM 1434 C C . LEU A 1 180 ? 16.452 -5.997 -11.486 1.00 95.12 180 LEU A C 1
ATOM 1436 O O . LEU A 1 180 ? 17.127 -6.130 -10.464 1.00 95.12 180 LEU A O 1
ATOM 1440 N N . LYS A 1 181 ? 16.752 -6.639 -12.618 1.00 89.06 181 LYS A N 1
ATOM 1441 C CA . LYS A 1 181 ? 17.795 -7.678 -12.730 1.00 89.06 181 LYS A CA 1
ATOM 1442 C C . LYS A 1 181 ? 18.991 -7.309 -13.613 1.00 89.06 181 LYS A C 1
ATOM 1444 O O . LYS A 1 181 ? 19.834 -8.175 -13.814 1.00 89.06 181 LYS A O 1
ATOM 1449 N N . GLY A 1 182 ? 19.083 -6.083 -14.121 1.00 72.75 182 GLY A N 1
ATOM 1450 C CA . GLY A 1 182 ? 20.012 -5.797 -15.219 1.00 72.75 182 GLY A CA 1
ATOM 1451 C C . GLY A 1 182 ? 19.488 -6.318 -16.562 1.00 72.75 182 GLY A C 1
ATOM 1452 O O . GLY A 1 182 ? 18.463 -7.015 -16.614 1.00 72.75 182 GLY A O 1
ATOM 1453 N N . MET A 1 183 ? 20.164 -5.941 -17.648 1.00 63.22 183 MET A N 1
ATOM 1454 C CA . MET A 1 183 ? 19.917 -6.486 -18.990 1.00 63.22 183 MET A CA 1
ATOM 1455 C C . MET A 1 183 ? 20.525 -7.882 -19.148 1.00 63.22 183 MET A C 1
ATOM 1457 O O . MET A 1 183 ? 21.631 -8.114 -18.623 1.00 63.22 183 MET A O 1
#